Protein AF-A0A4Z2ED41-F1 (afdb_monomer_lite)

Organism: NCBI:txid230148

Foldseek 3Di:
DDPDPPPPLDDDPPDDDDDDPPDDPPDDPVNVCVVCVVVHDDNDDDDDDDPPPPPPPPPPDD

Sequence (62 aa):
MNGAPEHSDQPDPDAIKMFVGQIPRSWSEKELKDLFEPFGAVYQINILRDRSQNPPQSKVGV

InterPro domains:
  IPR000504 RNA recognition motif domain [PF00076] (19-53)
  IPR000504 RNA recognition motif domain [PS50102] (16-62)
  IPR012677 Nucleotide-binding alpha-beta plait domain superfamily [G3DSA:3.30.70.330] (8-61)
  IPR035979 RNA-binding domai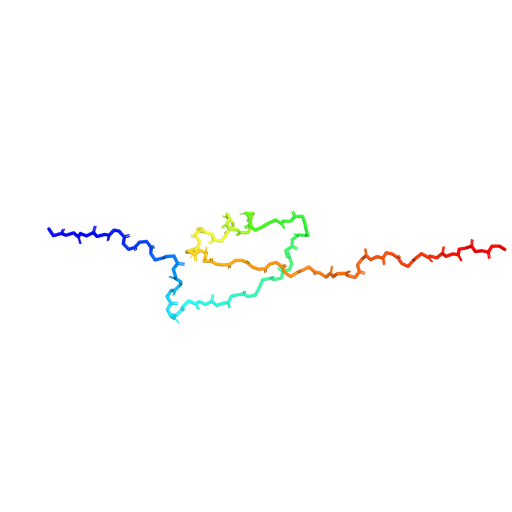n superfamily [SSF54928] (5-52)

Radius of gyration: 20.04 Å; chains: 1; bounding box: 27×46×63 Å

Secondary structure (DSSP, 8-state):
---------SPPTTPPP-------TT--HHHHHHHHGGGS-------------PPP------

Structure (mmCIF, N/CA/C/O backbone):
data_AF-A0A4Z2ED41-F1
#
_entry.id   AF-A0A4Z2ED41-F1
#
loop_
_atom_site.group_PDB
_atom_site.id
_atom_site.type_symbol
_atom_site.label_atom_id
_atom_site.label_alt_id
_atom_site.label_comp_id
_atom_site.label_asym_id
_atom_site.label_entity_id
_atom_site.label_seq_id
_atom_site.pdbx_PDB_ins_code
_atom_site.Cartn_x
_atom_site.Cartn_y
_atom_site.Cartn_z
_atom_site.occupancy
_atom_site.B_iso_or_equiv
_atom_site.auth_seq_id
_atom_site.auth_comp_id
_atom_site.auth_asym_id
_atom_site.auth_atom_id
_atom_site.pdbx_PDB_model_num
ATOM 1 N N . MET A 1 1 ? 15.940 -30.385 -20.316 1.00 47.22 1 MET A N 1
ATOM 2 C CA . MET A 1 1 ? 16.568 -29.132 -19.849 1.00 47.22 1 MET A CA 1
ATOM 3 C C . MET A 1 1 ? 15.691 -28.561 -18.745 1.00 47.22 1 MET A C 1
ATOM 5 O O . MET A 1 1 ? 14.487 -28.487 -18.945 1.00 47.22 1 MET A O 1
ATOM 9 N N . ASN A 1 2 ? 16.259 -28.288 -17.568 1.00 47.84 2 ASN A N 1
ATOM 10 C CA . ASN A 1 2 ? 15.518 -27.861 -16.378 1.00 47.84 2 ASN A CA 1
ATOM 11 C C . ASN A 1 2 ? 15.062 -26.405 -16.544 1.00 47.84 2 ASN A C 1
ATOM 13 O O . ASN A 1 2 ? 15.869 -25.497 -16.380 1.00 47.84 2 ASN A O 1
ATOM 17 N N . GLY A 1 3 ? 13.796 -26.183 -16.891 1.00 56.03 3 GLY A N 1
ATOM 18 C CA . GLY A 1 3 ? 13.152 -24.886 -16.703 1.00 56.03 3 GLY A CA 1
ATOM 19 C C . GLY A 1 3 ? 12.627 -24.834 -15.277 1.00 56.03 3 GLY A C 1
ATOM 20 O O . GLY A 1 3 ? 11.522 -25.308 -15.022 1.00 56.03 3 GLY A O 1
ATOM 21 N N . ALA A 1 4 ? 13.440 -24.358 -14.334 1.00 56.97 4 ALA A N 1
ATOM 22 C CA . ALA A 1 4 ? 12.913 -23.994 -13.026 1.00 56.97 4 ALA A CA 1
ATOM 23 C C . ALA A 1 4 ? 11.883 -22.871 -13.236 1.00 56.97 4 ALA A C 1
ATOM 25 O O . ALA A 1 4 ? 12.136 -21.985 -14.057 1.00 56.97 4 ALA A O 1
ATOM 26 N N . PRO A 1 5 ? 10.725 -22.893 -12.559 1.00 54.47 5 PRO A N 1
ATOM 27 C CA . PRO A 1 5 ? 9.815 -21.772 -12.629 1.00 54.47 5 PRO A CA 1
ATOM 28 C C . PRO A 1 5 ? 10.469 -20.649 -11.823 1.00 54.47 5 PRO A C 1
ATOM 30 O O . PRO A 1 5 ? 10.485 -20.687 -10.593 1.00 54.47 5 PRO A O 1
ATOM 33 N N . GLU A 1 6 ? 11.082 -19.688 -12.511 1.00 54.25 6 GLU A N 1
ATOM 34 C CA . GLU A 1 6 ? 11.526 -18.430 -11.915 1.00 54.25 6 GLU A CA 1
ATOM 35 C C . GLU A 1 6 ? 10.280 -17.630 -11.523 1.00 54.25 6 GLU A C 1
ATOM 37 O O . GLU A 1 6 ? 9.860 -16.696 -12.197 1.00 54.25 6 GLU A O 1
ATOM 42 N N . HIS A 1 7 ? 9.623 -18.049 -10.442 1.00 55.84 7 HIS A N 1
ATOM 43 C CA . HIS A 1 7 ? 8.726 -17.174 -9.712 1.00 55.84 7 HIS A CA 1
ATOM 44 C C . HIS A 1 7 ? 9.613 -16.227 -8.917 1.00 55.84 7 HIS A C 1
ATOM 46 O O . HIS A 1 7 ? 10.041 -16.513 -7.800 1.00 55.84 7 HIS A O 1
ATOM 52 N N . SER A 1 8 ? 9.948 -15.134 -9.590 1.00 59.09 8 SER A N 1
ATOM 53 C CA . SER A 1 8 ? 10.640 -13.963 -9.089 1.00 59.09 8 SER A CA 1
ATOM 54 C C . SER A 1 8 ? 9.893 -13.424 -7.869 1.00 59.09 8 SER A C 1
ATOM 56 O O . SER A 1 8 ? 8.982 -12.616 -7.990 1.00 59.09 8 SER A O 1
ATOM 58 N N . ASP A 1 9 ? 10.270 -13.861 -6.668 1.00 67.56 9 ASP A N 1
ATOM 59 C CA . ASP A 1 9 ? 9.827 -13.218 -5.418 1.00 67.56 9 ASP A CA 1
ATOM 60 C C . ASP A 1 9 ? 10.460 -11.814 -5.264 1.00 67.56 9 ASP A C 1
ATOM 62 O O . ASP A 1 9 ? 10.192 -11.077 -4.319 1.00 67.56 9 ASP A O 1
ATOM 66 N N . GLN A 1 10 ? 11.320 -11.427 -6.213 1.00 73.56 10 GLN A N 1
ATOM 67 C CA . GLN A 1 10 ? 11.983 -10.136 -6.263 1.00 73.56 10 GLN A CA 1
ATOM 68 C C . GLN A 1 10 ? 11.315 -9.205 -7.280 1.00 73.56 10 GLN A C 1
ATOM 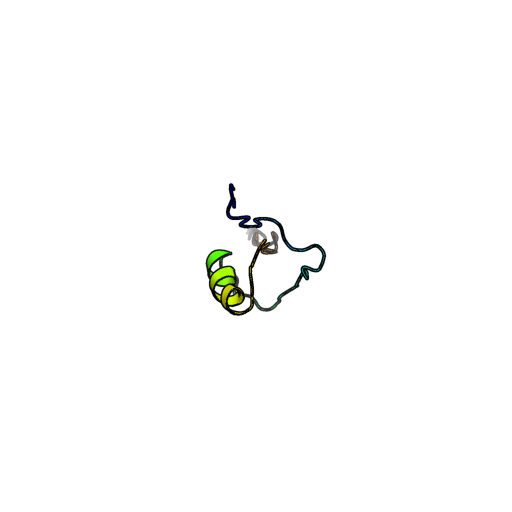70 O O . GLN A 1 10 ? 11.063 -9.627 -8.410 1.00 73.56 10 GLN A O 1
ATOM 75 N N . PRO A 1 11 ? 11.080 -7.934 -6.905 1.00 78.88 11 PRO A N 1
ATOM 76 C CA . P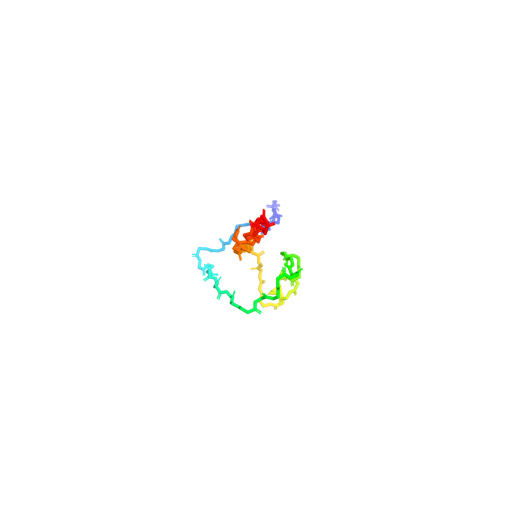RO A 1 11 ? 10.603 -6.927 -7.837 1.00 78.88 11 PRO A CA 1
ATOM 77 C C . PRO A 1 11 ? 11.619 -6.690 -8.956 1.00 78.88 11 PRO A C 1
ATOM 79 O O . PRO A 1 11 ? 12.827 -6.661 -8.707 1.00 78.88 11 PRO A O 1
ATOM 82 N N . ASP A 1 12 ? 11.124 -6.450 -10.171 1.00 82.12 12 ASP A N 1
ATOM 83 C CA . ASP A 1 12 ? 11.939 -5.940 -11.268 1.00 82.12 12 ASP A CA 1
ATOM 84 C C . ASP A 1 12 ? 12.692 -4.666 -10.842 1.00 82.12 12 ASP A C 1
ATOM 86 O O . ASP A 1 12 ? 12.181 -3.878 -10.041 1.00 82.12 12 ASP A O 1
ATOM 90 N N . PRO A 1 13 ? 13.884 -4.396 -11.397 1.00 80.94 13 PRO A N 1
ATOM 91 C CA . PRO A 1 13 ? 14.623 -3.169 -11.100 1.00 80.94 13 PRO A CA 1
ATOM 92 C C . PRO A 1 13 ? 13.853 -1.884 -11.462 1.00 80.94 13 PRO A C 1
ATOM 94 O O . PRO A 1 13 ? 14.178 -0.824 -10.934 1.00 80.94 13 PRO A O 1
ATOM 97 N N . ASP A 1 14 ? 12.832 -1.981 -12.321 1.00 83.25 14 ASP A N 1
ATOM 98 C CA . ASP A 1 14 ? 11.928 -0.881 -12.692 1.00 83.25 14 ASP A CA 1
ATOM 99 C C . ASP A 1 14 ? 10.652 -0.821 -11.823 1.00 83.25 14 ASP A C 1
ATOM 101 O O . ASP A 1 14 ? 9.752 -0.019 -12.066 1.00 83.25 14 ASP A O 1
ATOM 105 N N . ALA A 1 15 ? 10.534 -1.669 -10.795 1.00 83.44 15 ALA A N 1
ATOM 106 C CA . ALA A 1 15 ? 9.362 -1.680 -9.933 1.00 83.44 15 ALA A CA 1
ATOM 107 C C . ALA A 1 15 ? 9.180 -0.336 -9.212 1.00 83.44 15 ALA A C 1
ATOM 109 O O . ALA A 1 15 ? 10.093 0.220 -8.593 1.00 83.44 15 ALA A O 1
ATOM 110 N N . ILE A 1 16 ? 7.949 0.170 -9.254 1.00 86.06 16 ILE A N 1
ATOM 111 C CA . ILE A 1 16 ? 7.610 1.492 -8.735 1.00 86.06 16 ILE A CA 1
ATOM 112 C C . ILE A 1 16 ? 7.155 1.383 -7.281 1.00 86.06 16 ILE A C 1
ATOM 114 O O . ILE A 1 16 ? 6.220 0.655 -6.945 1.00 86.06 16 ILE A O 1
ATOM 118 N N . LYS A 1 17 ? 7.762 2.190 -6.406 1.00 89.81 17 LYS A N 1
ATOM 119 C CA . LYS A 1 17 ? 7.267 2.392 -5.042 1.00 89.81 17 LYS A CA 1
ATOM 120 C C . LYS A 1 17 ? 6.137 3.420 -5.033 1.00 89.81 17 LYS A C 1
ATOM 122 O O . LYS A 1 17 ? 6.339 4.572 -5.410 1.00 89.81 17 LYS A O 1
ATOM 127 N N . MET A 1 18 ? 4.973 3.023 -4.526 1.00 92.81 18 MET A N 1
ATOM 128 C CA . MET A 1 18 ? 3.788 3.880 -4.422 1.00 92.81 18 MET A CA 1
ATOM 129 C C . MET A 1 18 ? 3.505 4.287 -2.970 1.00 92.81 18 MET A C 1
ATOM 131 O O . MET A 1 18 ? 3.700 3.501 -2.044 1.00 92.81 18 MET A O 1
ATOM 135 N N . PHE A 1 19 ? 3.011 5.513 -2.775 1.00 94.62 19 PHE A N 1
ATOM 136 C CA . PHE A 1 19 ? 2.473 5.987 -1.497 1.00 94.62 19 PHE A CA 1
ATOM 137 C C . PHE A 1 19 ? 0.980 6.255 -1.657 1.00 94.62 19 PHE A C 1
ATOM 139 O O . PHE A 1 19 ? 0.580 7.047 -2.507 1.00 94.62 19 PHE A O 1
ATOM 146 N N . VAL A 1 20 ? 0.163 5.603 -0.832 1.00 95.00 20 VAL A N 1
ATOM 147 C CA . VAL A 1 20 ? -1.300 5.677 -0.914 1.00 95.00 20 VAL A CA 1
ATOM 148 C C . VAL A 1 20 ? -1.854 6.212 0.403 1.00 95.00 20 VAL A C 1
ATOM 150 O O . VAL A 1 20 ? -1.557 5.685 1.474 1.00 95.00 20 VAL A O 1
ATOM 153 N N . GLY A 1 21 ? -2.631 7.294 0.324 1.00 95.44 21 GLY A N 1
ATOM 154 C CA . GLY A 1 21 ? -3.311 7.910 1.465 1.00 95.44 21 GLY A CA 1
ATOM 155 C C . GLY A 1 21 ? -4.771 7.474 1.590 1.00 95.44 21 GLY A C 1
ATOM 156 O O . GLY A 1 21 ? -5.270 6.707 0.776 1.00 95.44 21 GLY A O 1
ATOM 157 N N . GLN A 1 22 ? -5.465 7.998 2.606 1.00 94.31 22 GLN A N 1
ATOM 158 C CA . GLN A 1 22 ? -6.902 7.754 2.839 1.00 94.31 22 GLN A CA 1
ATOM 159 C C . GLN A 1 22 ? -7.283 6.269 3.017 1.00 94.31 22 GLN A C 1
ATOM 161 O O . GLN A 1 22 ? -8.439 5.894 2.840 1.00 94.31 22 GLN A O 1
ATOM 166 N N . ILE A 1 23 ? -6.332 5.422 3.421 1.00 93.75 23 ILE A N 1
ATOM 167 C CA . ILE A 1 23 ? -6.611 4.022 3.746 1.00 93.75 23 ILE A CA 1
ATOM 168 C C . ILE A 1 23 ? -7.347 3.937 5.095 1.00 93.75 23 ILE A C 1
ATOM 170 O O . ILE A 1 23 ? -6.875 4.516 6.084 1.00 93.75 23 ILE A O 1
ATOM 174 N N . PRO A 1 24 ? -8.479 3.212 5.184 1.00 94.69 24 PRO A N 1
ATOM 175 C CA . PRO A 1 24 ? -9.161 2.988 6.454 1.00 94.69 24 PRO A CA 1
ATOM 176 C C . PRO A 1 24 ? -8.237 2.332 7.489 1.00 94.69 24 PRO A C 1
ATOM 178 O O . PRO A 1 24 ? -7.539 1.366 7.193 1.00 94.69 24 PRO A O 1
ATOM 181 N N . ARG A 1 25 ? -8.267 2.804 8.745 1.00 90.69 25 ARG A N 1
ATOM 182 C CA . ARG A 1 25 ? -7.382 2.280 9.812 1.00 90.69 25 ARG A CA 1
ATOM 183 C C . ARG A 1 25 ? -7.591 0.795 10.126 1.00 90.69 25 ARG A C 1
ATOM 185 O O . ARG A 1 25 ? -6.689 0.168 10.672 1.00 90.69 25 ARG A O 1
ATOM 192 N N . SER A 1 26 ? -8.772 0.261 9.825 1.00 93.81 26 SER A N 1
ATOM 193 C CA . SER A 1 26 ? -9.116 -1.148 10.026 1.00 93.81 26 SER A CA 1
ATOM 194 C C . SER A 1 26 ? -8.503 -2.077 8.979 1.00 93.81 26 SER A C 1
ATOM 196 O O . SER A 1 26 ? -8.483 -3.285 9.196 1.00 93.81 26 SER A O 1
ATOM 198 N N . TRP A 1 27 ? -8.017 -1.546 7.853 1.00 95.25 27 TRP A N 1
ATOM 199 C CA . TRP A 1 27 ? -7.498 -2.370 6.769 1.00 95.25 27 TRP A CA 1
ATOM 200 C C . TRP A 1 27 ? -6.124 -2.955 7.107 1.00 95.25 27 TRP A C 1
ATOM 202 O O . TRP A 1 27 ? -5.272 -2.333 7.756 1.00 95.25 27 TRP A O 1
ATOM 212 N N . SER A 1 28 ? -5.936 -4.195 6.665 1.00 95.75 28 SER A N 1
ATOM 213 C CA . SER A 1 28 ? -4.708 -4.968 6.818 1.00 95.75 28 SER A CA 1
ATOM 214 C C . SER A 1 28 ? -3.967 -5.071 5.486 1.00 95.75 28 SER A C 1
ATOM 216 O O . SER A 1 28 ? -4.471 -4.662 4.441 1.00 95.75 28 SER A O 1
ATOM 218 N N . GLU A 1 29 ? -2.767 -5.644 5.516 1.00 95.62 29 GLU A N 1
ATOM 219 C CA . GLU A 1 29 ? -1.977 -5.896 4.307 1.00 95.62 29 GLU A CA 1
ATOM 220 C C . GLU A 1 29 ? -2.707 -6.820 3.332 1.00 95.62 29 GLU A C 1
ATOM 222 O O . GLU A 1 29 ? -2.590 -6.628 2.129 1.00 95.62 29 GLU A O 1
ATOM 227 N N . LYS A 1 30 ? -3.511 -7.765 3.837 1.00 96.50 30 LYS A N 1
ATOM 228 C CA . LYS A 1 30 ? -4.324 -8.650 3.001 1.00 96.50 30 LYS A CA 1
ATOM 229 C C . LYS A 1 30 ? -5.335 -7.855 2.174 1.00 96.50 30 LYS A C 1
ATOM 231 O O . LYS A 1 30 ? -5.370 -8.004 0.963 1.00 96.50 30 LYS A O 1
ATOM 236 N N . GLU A 1 31 ? -6.105 -6.977 2.813 1.00 97.56 31 GLU A N 1
ATOM 237 C CA . GLU A 1 31 ? -7.122 -6.174 2.117 1.00 97.56 31 GLU A CA 1
ATOM 238 C C . GLU A 1 31 ? -6.488 -5.236 1.080 1.00 97.56 31 GLU A C 1
ATOM 240 O O . GLU A 1 31 ? -7.028 -5.036 -0.004 1.00 97.56 31 GLU A O 1
ATOM 245 N N . LEU A 1 32 ? -5.306 -4.693 1.388 1.00 96.81 32 LEU A N 1
ATOM 246 C CA . LEU A 1 32 ? -4.547 -3.883 0.437 1.00 96.81 32 LEU A CA 1
ATOM 247 C C . LEU A 1 32 ? -3.986 -4.722 -0.715 1.00 96.81 32 LEU A C 1
ATOM 249 O O . LEU A 1 32 ? -4.030 -4.276 -1.858 1.00 96.81 32 LEU A O 1
ATOM 253 N N . LYS A 1 33 ? -3.478 -5.926 -0.442 1.00 95.62 33 LYS A N 1
ATOM 254 C CA . LYS A 1 33 ? -2.991 -6.833 -1.482 1.00 95.62 33 LYS A CA 1
ATOM 255 C C . LYS A 1 33 ? -4.122 -7.223 -2.424 1.00 95.62 33 LYS A C 1
ATOM 257 O O . LYS A 1 33 ? -3.972 -7.020 -3.620 1.00 95.62 33 LYS A O 1
ATOM 262 N N . ASP A 1 34 ? -5.256 -7.666 -1.889 1.00 97.00 34 ASP A N 1
ATOM 263 C CA . ASP A 1 34 ? -6.437 -8.038 -2.676 1.00 97.00 34 ASP A CA 1
ATOM 264 C C . ASP A 1 34 ? -6.929 -6.862 -3.543 1.00 97.00 34 ASP A C 1
ATOM 266 O O . ASP A 1 34 ? -7.379 -7.062 -4.671 1.00 97.00 34 ASP A O 1
ATOM 270 N N . LEU A 1 35 ? -6.801 -5.622 -3.050 1.00 96.56 35 LEU A N 1
ATOM 271 C CA . LEU A 1 35 ? -7.127 -4.420 -3.819 1.00 96.56 35 LEU A CA 1
ATOM 272 C C . LEU A 1 35 ? -6.140 -4.155 -4.970 1.00 96.56 35 LEU A C 1
ATOM 274 O O . LEU A 1 35 ? -6.572 -3.740 -6.044 1.00 96.56 35 LEU A O 1
ATOM 278 N N . PHE A 1 36 ? -4.832 -4.326 -4.750 1.00 95.19 36 PHE A N 1
ATOM 279 C CA . PHE A 1 36 ? -3.795 -3.941 -5.718 1.00 95.19 36 PHE A CA 1
ATOM 280 C C . PHE A 1 36 ? -3.366 -5.061 -6.675 1.00 95.19 36 PHE A C 1
ATOM 282 O O . PHE A 1 36 ? -2.924 -4.759 -7.781 1.00 95.19 36 PHE A O 1
ATOM 289 N N . GLU A 1 37 ? -3.528 -6.328 -6.296 1.00 94.12 37 GLU A N 1
ATOM 290 C CA . GLU A 1 37 ? -3.133 -7.502 -7.087 1.00 94.12 37 GLU A CA 1
ATOM 291 C C . GLU A 1 37 ? -3.712 -7.523 -8.519 1.00 94.12 37 GLU A C 1
ATOM 293 O O . GLU A 1 37 ? -2.974 -7.865 -9.445 1.00 94.12 37 GLU A O 1
ATOM 298 N N . PRO A 1 38 ? -4.960 -7.070 -8.777 1.00 96.56 38 PRO A N 1
ATOM 299 C CA . PRO A 1 38 ? -5.488 -6.979 -10.141 1.00 96.56 38 PRO A CA 1
ATOM 300 C C . PRO A 1 38 ? -4.739 -5.996 -11.055 1.00 96.56 38 PRO A C 1
ATOM 302 O O . PRO A 1 38 ? -4.866 -6.082 -12.275 1.00 96.56 38 PRO A O 1
ATOM 305 N N . PHE A 1 39 ? -3.986 -5.049 -10.489 1.00 92.50 39 PHE A N 1
ATOM 306 C CA . PHE A 1 39 ? -3.220 -4.051 -11.241 1.00 92.50 39 PHE A CA 1
ATOM 307 C C . PHE A 1 39 ? -1.762 -4.468 -11.469 1.00 92.50 39 PHE A C 1
ATOM 309 O O . PHE A 1 39 ? -1.068 -3.838 -12.265 1.00 92.50 39 PHE A O 1
ATOM 316 N N . GLY A 1 40 ? -1.295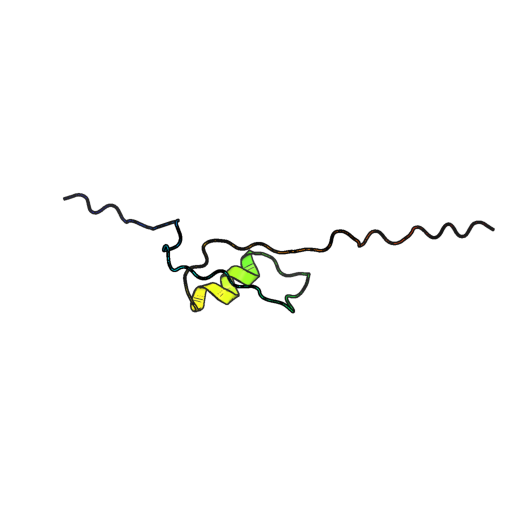 -5.518 -10.791 1.00 90.38 40 GLY A N 1
ATOM 317 C CA . GLY A 1 40 ? 0.063 -6.032 -10.916 1.00 90.38 40 GLY A CA 1
ATOM 318 C C . GLY A 1 40 ? 0.541 -6.757 -9.661 1.00 90.38 40 GLY A C 1
ATOM 319 O O . GLY A 1 40 ? -0.099 -6.730 -8.610 1.00 90.38 40 GLY A O 1
ATOM 320 N N . ALA A 1 41 ? 1.705 -7.400 -9.769 1.00 89.62 41 ALA A N 1
ATOM 321 C CA . ALA A 1 41 ? 2.318 -8.102 -8.649 1.00 89.62 41 ALA A CA 1
ATOM 322 C C . ALA A 1 41 ? 2.660 -7.132 -7.506 1.00 89.62 41 ALA A C 1
ATOM 324 O O . ALA A 1 41 ? 3.365 -6.138 -7.692 1.00 89.62 41 ALA A O 1
ATOM 325 N N . VAL A 1 42 ? 2.178 -7.445 -6.303 1.00 91.56 42 VAL A N 1
ATOM 326 C CA . VAL A 1 42 ? 2.486 -6.688 -5.087 1.00 91.56 42 VAL A CA 1
ATOM 327 C C . VAL A 1 42 ? 3.566 -7.426 -4.307 1.00 91.56 42 VAL A C 1
ATOM 329 O O . VAL A 1 42 ? 3.292 -8.435 -3.659 1.00 91.56 42 VAL A O 1
ATOM 332 N N . TYR A 1 43 ? 4.790 -6.903 -4.360 1.00 90.31 43 TYR A N 1
ATOM 333 C CA . TYR A 1 43 ? 5.954 -7.517 -3.713 1.00 90.31 43 TYR A CA 1
ATOM 334 C C . TYR A 1 43 ? 6.053 -7.191 -2.219 1.00 90.31 43 TYR A C 1
ATOM 336 O O . TYR A 1 43 ? 6.398 -8.046 -1.410 1.00 90.31 43 TYR A O 1
ATOM 344 N N . GLN A 1 44 ? 5.740 -5.952 -1.828 1.00 91.12 44 GLN A N 1
ATOM 345 C CA . GLN A 1 44 ? 5.844 -5.515 -0.438 1.00 91.12 44 GLN A CA 1
ATOM 346 C C . GLN A 1 44 ? 4.778 -4.472 -0.104 1.00 91.12 44 GLN A C 1
ATOM 348 O O . GLN A 1 44 ? 4.560 -3.524 -0.857 1.00 91.12 44 GLN A O 1
ATOM 353 N N . ILE A 1 45 ? 4.163 -4.613 1.071 1.00 94.62 45 ILE A N 1
ATOM 354 C CA . ILE A 1 45 ? 3.246 -3.630 1.650 1.00 94.62 45 ILE A CA 1
ATOM 355 C C . ILE A 1 45 ? 3.847 -3.148 2.970 1.00 94.62 45 ILE A C 1
ATOM 357 O O . ILE A 1 45 ? 4.399 -3.926 3.740 1.00 94.62 45 ILE A O 1
ATOM 361 N N . ASN A 1 46 ? 3.766 -1.844 3.231 1.00 93.88 46 ASN A N 1
ATOM 362 C CA . ASN A 1 46 ? 4.132 -1.276 4.523 1.00 93.88 46 ASN A CA 1
ATOM 363 C C . ASN A 1 46 ? 3.063 -0.272 4.957 1.00 93.88 46 ASN A C 1
ATOM 365 O O . ASN A 1 46 ? 2.868 0.754 4.304 1.00 93.88 46 ASN A 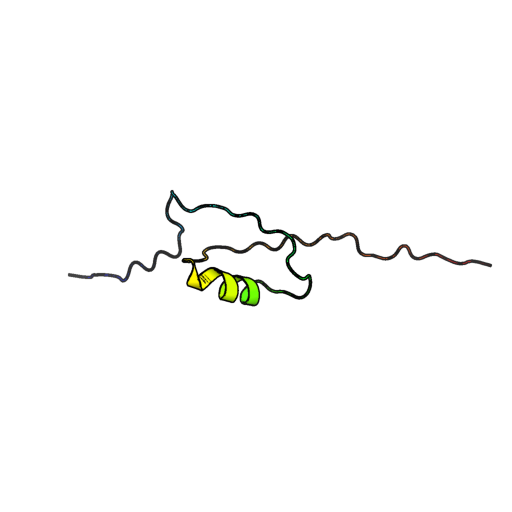O 1
ATOM 369 N N . ILE A 1 47 ? 2.366 -0.570 6.055 1.00 93.81 47 ILE A N 1
ATOM 370 C CA . ILE A 1 47 ? 1.292 0.279 6.576 1.00 93.81 47 ILE A CA 1
ATOM 371 C C . ILE A 1 47 ? 1.859 1.197 7.655 1.00 93.81 47 ILE A C 1
ATOM 373 O O . ILE A 1 47 ? 2.161 0.772 8.770 1.00 93.81 47 ILE A O 1
ATOM 377 N N . LEU A 1 48 ? 1.945 2.488 7.341 1.00 91.94 48 LEU A N 1
ATOM 378 C CA . LEU A 1 48 ? 2.341 3.510 8.303 1.00 91.94 48 LEU A CA 1
ATOM 379 C C . LEU A 1 48 ? 1.175 3.795 9.261 1.00 91.94 48 LEU A C 1
ATOM 381 O O . LEU A 1 48 ? 0.133 4.308 8.853 1.00 91.94 48 LEU A O 1
ATOM 385 N N . ARG A 1 49 ? 1.344 3.464 10.545 1.00 87.38 49 ARG A N 1
ATOM 386 C CA . ARG A 1 49 ? 0.380 3.769 11.613 1.00 87.38 49 ARG A CA 1
ATOM 387 C C . ARG A 1 49 ? 1.025 4.711 12.617 1.00 87.38 49 ARG A C 1
ATOM 389 O O . ARG A 1 49 ? 2.123 4.444 13.100 1.00 87.38 49 ARG A O 1
ATOM 396 N N . ASP A 1 50 ? 0.337 5.802 12.929 1.00 82.12 50 ASP A N 1
ATOM 397 C CA . ASP A 1 50 ? 0.796 6.728 13.957 1.00 82.12 50 ASP A CA 1
ATOM 398 C C . ASP A 1 50 ? 0.714 6.073 15.348 1.00 82.12 50 ASP A C 1
ATOM 400 O O . ASP A 1 50 ? -0.285 5.434 15.689 1.00 82.12 50 ASP A O 1
ATOM 404 N N . ARG A 1 51 ? 1.780 6.209 16.145 1.00 66.06 51 ARG A N 1
ATOM 405 C CA . ARG A 1 51 ? 1.908 5.588 17.476 1.00 66.06 51 ARG A CA 1
ATOM 406 C C . ARG A 1 51 ? 1.300 6.444 18.601 1.00 66.06 51 ARG A C 1
ATOM 408 O O . ARG A 1 51 ? 1.410 6.066 19.764 1.00 66.06 51 ARG A O 1
ATOM 415 N N . SER A 1 52 ? 0.668 7.575 18.284 1.00 60.53 52 SER A N 1
ATOM 416 C CA . SER A 1 52 ? 0.359 8.653 19.236 1.00 60.53 52 SER A CA 1
ATOM 417 C C . SER A 1 52 ? -1.090 8.670 19.732 1.00 60.53 52 SER A C 1
ATOM 419 O O . SER A 1 52 ? -1.596 9.720 20.115 1.00 60.53 52 SER A O 1
ATOM 421 N N . GLN A 1 53 ? -1.774 7.524 19.780 1.00 56.75 53 GLN A N 1
ATOM 422 C CA . GLN A 1 53 ? -3.064 7.416 20.475 1.00 56.75 53 GLN A CA 1
ATOM 423 C C . GLN A 1 53 ? -2.921 6.687 21.811 1.00 56.75 53 GLN A C 1
ATOM 425 O O . GLN A 1 53 ? -3.550 5.663 22.047 1.00 56.75 53 GLN A O 1
ATOM 430 N N . ASN A 1 54 ? -2.099 7.234 22.707 1.00 51.09 54 ASN A N 1
ATOM 431 C CA . ASN A 1 54 ? -2.388 7.102 24.131 1.00 51.09 54 ASN A CA 1
ATOM 432 C C . ASN A 1 54 ? -3.161 8.368 24.519 1.00 51.09 54 ASN A C 1
ATOM 434 O O . ASN A 1 54 ? -2.601 9.457 24.364 1.00 51.09 54 ASN A O 1
ATOM 438 N N . PRO A 1 55 ? -4.428 8.281 24.963 1.00 58.81 55 PRO A N 1
ATOM 439 C CA . PRO A 1 55 ? -5.118 9.465 25.451 1.00 58.81 55 PRO A CA 1
ATOM 440 C C . PRO A 1 55 ? -4.311 10.053 26.620 1.00 58.81 55 PRO A C 1
ATOM 442 O O . PRO A 1 55 ? -3.821 9.284 27.457 1.00 58.81 55 PRO A O 1
ATOM 445 N N . PRO A 1 56 ? -4.145 11.386 26.712 1.00 56.75 56 PRO A N 1
ATOM 446 C CA . PRO A 1 56 ? -3.617 11.986 27.924 1.00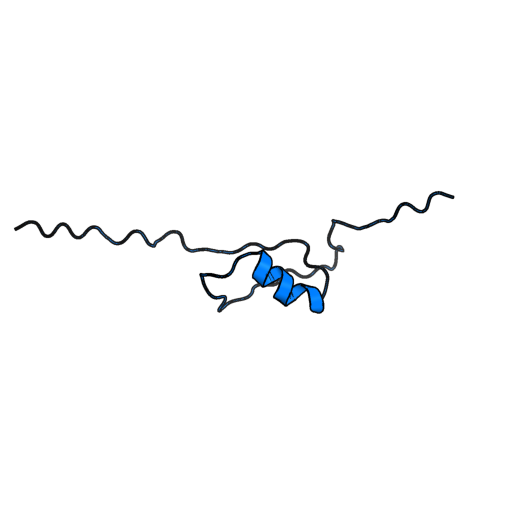 56.75 56 PRO A CA 1
ATOM 447 C C . PRO A 1 56 ? -4.534 11.559 29.072 1.00 56.75 56 PRO A C 1
ATOM 449 O O . PRO A 1 56 ? -5.727 11.856 29.071 1.00 56.75 56 PRO A O 1
ATOM 452 N N . GLN A 1 57 ? -3.990 10.806 30.030 1.00 59.00 57 GLN A N 1
ATOM 453 C CA . GLN A 1 57 ? -4.653 10.526 31.297 1.00 59.00 57 GLN A CA 1
ATOM 454 C C . GLN A 1 57 ? -4.822 11.870 32.010 1.00 59.00 57 GLN A C 1
ATOM 456 O O . GLN A 1 57 ? -3.949 12.321 32.750 1.00 59.00 57 GLN A O 1
ATOM 461 N N . SER A 1 58 ? -5.935 12.552 31.748 1.00 59.12 58 SER A N 1
ATOM 462 C CA . SER A 1 58 ? -6.385 13.672 32.555 1.00 59.12 58 SER A CA 1
ATOM 463 C C . SER A 1 58 ? -6.671 13.127 33.949 1.00 59.12 58 SER A C 1
ATOM 465 O O . SER A 1 58 ? -7.749 12.601 34.218 1.00 59.12 58 SER A O 1
ATOM 467 N N . LYS A 1 59 ? -5.688 13.229 34.847 1.00 57.06 59 LYS A N 1
ATOM 468 C CA . LYS A 1 59 ? -5.946 13.201 36.284 1.00 57.06 59 LYS A CA 1
ATOM 469 C C . LYS A 1 59 ? -6.824 14.410 36.604 1.00 57.06 59 LYS A C 1
ATOM 471 O O . LYS A 1 59 ? -6.322 15.506 36.827 1.00 57.06 59 LYS A O 1
ATOM 476 N N . VAL A 1 60 ? -8.137 14.200 36.611 1.00 57.84 60 VAL A N 1
ATOM 477 C CA . VAL A 1 60 ? -9.062 15.033 37.380 1.00 57.84 60 VAL A CA 1
ATOM 478 C C . VAL A 1 60 ? -8.818 14.665 38.842 1.00 57.84 60 VAL A C 1
ATOM 480 O O . VAL A 1 60 ? -9.347 13.678 39.345 1.00 57.84 60 VAL A O 1
ATOM 483 N N . GLY A 1 61 ? -7.900 15.391 39.475 1.00 61.81 61 GLY A N 1
ATOM 484 C CA . GLY A 1 61 ? -7.722 15.398 40.920 1.00 61.81 61 GLY A CA 1
ATOM 485 C C . GLY A 1 61 ? -8.446 16.614 41.470 1.00 61.81 61 GLY A C 1
ATOM 486 O O . GLY A 1 61 ? -8.010 17.738 41.231 1.00 61.81 61 GLY A O 1
ATOM 487 N N . VAL A 1 62 ? -9.579 16.341 42.112 1.00 50.34 62 VAL A N 1
ATOM 488 C CA . VAL A 1 62 ? -10.230 17.209 43.099 1.00 50.34 62 VAL A CA 1
ATOM 489 C C . VAL A 1 62 ? -9.297 17.520 44.264 1.00 50.34 62 VAL A C 1
ATOM 491 O O . VAL A 1 62 ? -8.433 16.663 44.563 1.00 50.34 62 VAL A O 1
#

pLDDT: mean 79.67, std 17.19, range [47.22, 97.56]